Protein AF-A0A426SJK5-F1 (afdb_monomer)

Organism: NCBI:txid173362

Nearest PDB structures (foldseek):
  4dwl-assembly1_C  TM=6.583E-01  e=3.826E+00  Rauchvirus BPP1
  3bt5-assembly1_A  TM=3.189E-01  e=5.690E+00  Deinococcus radiodurans R1 = ATCC 13939 = DSM 20539
  4tx5-assembly1_A  TM=2.014E-01  e=7.663E+00  Homo sapiens

Mean predicted aligned error: 7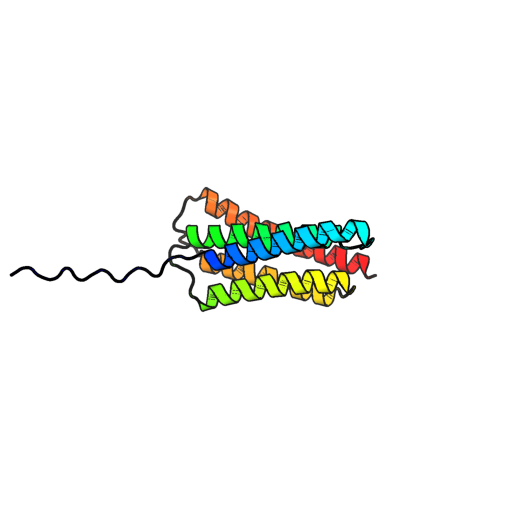.44 Å

Sequence (161 aa):
MTEPSAAAPASPARTDLPFRLLALVWVIAGGLTAAVTGPLGLEHGSWSAAFQVLVGGVLQGVLGIAQHGLAARAPGRGVLLAELLTWNLGGLAVIGGTVLGAPLLVDAGGALLVVTMMLMLRAVGRRAGGPTWLLWVFRAALVLTALSIPVGLVLAHLRAA

Solvent-accessible surface area (backbone atoms only — not comparable to full-atom values): 8451 Å² total; per-residue (Å²): 141,80,82,80,79,76,75,73,77,80,71,80,76,84,72,46,58,68,35,49,54,50,12,48,52,25,33,52,51,12,52,52,36,41,66,49,18,70,85,67,66,41,91,56,24,61,61,49,14,51,44,26,28,49,52,47,6,49,46,41,22,53,51,41,44,48,41,65,59,26,19,64,53,79,70,52,70,68,56,52,51,48,38,54,50,30,37,54,52,9,51,49,29,32,52,50,12,60,77,67,67,35,51,71,41,26,47,52,9,46,50,29,38,46,52,24,50,53,51,53,53,58,52,26,50,92,64,50,59,54,64,68,68,59,55,50,51,54,50,47,55,47,52,54,51,53,61,45,41,60,58,53,49,53,54,44,48,66,71,69,107

Foldseek 3Di:
DDDPDDPDPDQPPLDLPVLQVQLVVLLVVLVVLQVVCVVVVDPCSPVLSCLSNVQRHVLSSLLSVLLSQFAPDRFDPVLVVLLVCLSVCLSCQLSVCLSVLNLVSPVSSLVSLLVSLVSSDVRSNPRTPDDPVSVVVSVCSSVVSNVVSVVVSVVSVVVSD

Radius of gyration: 18.94 Å; Cα contacts (8 Å, |Δi|>4): 165; chains: 1; bounding box: 40×26×82 Å

Secondary structure (DSSP, 8-state):
-PPP------PPP---HHHHHHHHHHHHHHHHHHHHHHHHT-TTHHHHHHHIIIIIIIIHHHHHHHHHHH-SSPPPHHHHHHHHHHHHHHHHHHHHHHHTT-HHHHHHHHHHHHHHHHHHHHHH-SS-SS-HHHHHHHHHHHHHHHHHHHHHHHHHHHHH-

pLDDT: mean 85.33, std 11.74, range [46.34, 98.12]

Structure (mmCIF, N/CA/C/O backbone):
data_AF-A0A426SJK5-F1
#
_entry.id   AF-A0A426SJK5-F1
#
loop_
_atom_site.group_PDB
_atom_site.id
_atom_site.type_symbol
_atom_site.label_atom_id
_atom_site.label_alt_id
_atom_site.label_comp_id
_atom_site.label_asym_id
_atom_site.label_entity_id
_atom_site.label_seq_id
_atom_site.pdbx_PDB_ins_code
_atom_site.Cartn_x
_atom_site.Cartn_y
_atom_site.Cartn_z
_atom_site.occupancy
_atom_site.B_iso_or_equiv
_atom_site.auth_seq_id
_atom_site.auth_comp_id
_atom_site.auth_asym_id
_atom_site.auth_atom_id
_atom_site.pdbx_PDB_model_num
ATOM 1 N N . MET A 1 1 ? -1.313 2.739 58.041 1.00 46.81 1 MET A N 1
ATOM 2 C CA . MET A 1 1 ? -1.623 1.689 57.049 1.00 46.81 1 MET A CA 1
ATOM 3 C C . MET A 1 1 ? -1.978 2.387 55.747 1.00 46.81 1 MET A C 1
ATOM 5 O O . MET A 1 1 ? -3.080 2.892 55.619 1.00 46.81 1 MET A O 1
ATOM 9 N N . THR A 1 2 ? -1.007 2.537 54.850 1.00 59.44 2 THR A N 1
ATOM 10 C CA . THR A 1 2 ? -1.186 3.098 53.503 1.00 59.44 2 THR A CA 1
ATOM 11 C C . THR A 1 2 ? -1.232 1.926 52.531 1.00 59.44 2 THR A C 1
ATOM 13 O O . THR A 1 2 ? -0.255 1.181 52.454 1.00 59.44 2 THR A O 1
ATOM 16 N N . GLU A 1 3 ? -2.353 1.716 51.844 1.00 53.41 3 GLU A N 1
ATOM 17 C CA . GLU A 1 3 ? -2.433 0.676 50.815 1.00 53.41 3 GLU A CA 1
ATOM 18 C C . GLU A 1 3 ? -1.494 1.011 49.641 1.00 53.41 3 GLU A C 1
ATOM 20 O O . GLU A 1 3 ? -1.421 2.175 49.231 1.00 53.41 3 GLU A O 1
ATOM 25 N N . PRO A 1 4 ? -0.764 0.030 49.078 1.00 56.50 4 PRO A N 1
ATOM 26 C CA . PRO A 1 4 ? -0.008 0.232 47.853 1.00 56.50 4 PRO A CA 1
ATOM 27 C C . PRO A 1 4 ? -0.988 0.454 46.699 1.00 56.50 4 PRO A C 1
ATOM 29 O O . PRO A 1 4 ? -1.761 -0.436 46.353 1.00 56.50 4 PRO A O 1
ATOM 32 N N . SER A 1 5 ? -0.945 1.644 46.096 1.00 58.31 5 SER A N 1
ATOM 33 C CA . SER A 1 5 ? -1.628 1.942 44.837 1.00 58.31 5 SER A CA 1
ATOM 34 C C . SER A 1 5 ? -1.202 0.911 43.790 1.00 58.31 5 SER A C 1
ATOM 36 O O . SER A 1 5 ? -0.053 0.907 43.343 1.00 58.31 5 SER A O 1
ATOM 38 N N . ALA A 1 6 ? -2.106 -0.012 43.453 1.00 59.47 6 ALA A N 1
ATOM 39 C CA . ALA A 1 6 ? -1.895 -0.992 42.404 1.00 59.47 6 ALA A CA 1
ATOM 40 C C . ALA A 1 6 ? -1.641 -0.235 41.096 1.00 59.47 6 ALA A C 1
ATOM 42 O O . ALA A 1 6 ? -2.546 0.390 40.542 1.00 59.47 6 ALA A O 1
ATOM 43 N N . ALA A 1 7 ? -0.389 -0.253 40.634 1.00 54.22 7 ALA A N 1
ATOM 44 C CA . ALA A 1 7 ? 0.002 0.331 39.364 1.00 54.22 7 ALA A CA 1
ATOM 45 C C . ALA A 1 7 ? -0.915 -0.234 38.273 1.00 54.22 7 ALA A C 1
ATOM 47 O O . ALA A 1 7 ? -0.910 -1.438 38.007 1.00 54.22 7 ALA A O 1
ATOM 48 N N . ALA A 1 8 ? -1.739 0.633 37.679 1.00 55.66 8 ALA A N 1
ATOM 49 C CA . ALA A 1 8 ? -2.576 0.260 36.553 1.00 55.66 8 ALA A CA 1
ATOM 50 C C . ALA A 1 8 ? -1.678 -0.399 35.491 1.00 55.66 8 ALA A C 1
ATOM 52 O O . ALA A 1 8 ? -0.614 0.152 35.187 1.00 55.66 8 ALA A O 1
ATOM 53 N N . PRO A 1 9 ? -2.049 -1.573 34.944 1.00 46.34 9 PRO A N 1
ATOM 54 C CA . PRO A 1 9 ? -1.237 -2.230 33.932 1.00 46.34 9 PRO A CA 1
ATOM 55 C C . PRO A 1 9 ? -0.996 -1.240 32.794 1.00 46.34 9 PRO A C 1
ATOM 57 O O . PRO A 1 9 ? -1.946 -0.667 32.254 1.00 46.34 9 PRO A O 1
ATOM 60 N N . ALA A 1 10 ? 0.280 -1.005 32.472 1.00 48.78 10 ALA A N 1
ATOM 61 C CA . ALA A 1 10 ? 0.672 -0.140 31.371 1.00 48.78 10 ALA A CA 1
ATOM 62 C C . ALA A 1 10 ? -0.109 -0.582 30.130 1.00 48.78 10 ALA A C 1
ATOM 64 O O . ALA A 1 10 ? 0.021 -1.720 29.672 1.00 48.78 10 ALA A O 1
ATOM 65 N N . SER A 1 11 ? -0.985 0.294 29.634 1.00 52.88 11 SER A N 1
ATOM 66 C CA . SER A 1 11 ? -1.754 0.006 28.428 1.00 52.88 11 SER A CA 1
ATOM 67 C C . SER A 1 11 ? -0.758 -0.339 27.322 1.00 52.88 11 SER A C 1
ATOM 69 O O . SER A 1 11 ? 0.213 0.407 27.166 1.00 52.88 11 SER A O 1
ATOM 71 N N . PRO A 1 12 ? -0.940 -1.447 26.576 1.00 53.00 12 PRO A N 1
ATOM 72 C CA . PRO A 1 12 ? -0.046 -1.768 25.475 1.00 53.00 12 PRO A CA 1
ATOM 73 C C . PRO A 1 12 ? 0.028 -0.539 24.574 1.00 53.00 12 PRO A C 1
ATOM 75 O O . PRO A 1 12 ? -1.004 -0.046 24.109 1.00 53.00 12 PRO A O 1
ATOM 78 N N . ALA A 1 13 ? 1.236 0.007 24.425 1.00 57.75 13 ALA A N 1
ATOM 79 C CA . ALA A 1 13 ? 1.448 1.227 23.670 1.00 57.75 13 ALA A CA 1
ATOM 80 C C . ALA A 1 13 ? 0.829 1.045 22.278 1.00 57.75 13 ALA A C 1
ATOM 82 O O . ALA A 1 13 ? 1.100 0.063 21.582 1.00 57.75 13 ALA A O 1
ATOM 83 N N . ARG A 1 14 ? -0.065 1.962 21.893 1.00 64.50 14 ARG A N 1
ATOM 84 C CA . ARG A 1 14 ? -0.594 2.031 20.529 1.00 64.50 14 ARG A CA 1
ATOM 85 C C . ARG A 1 14 ? 0.557 2.478 19.636 1.00 64.50 14 ARG A C 1
ATOM 87 O O . ARG A 1 14 ? 0.803 3.672 19.513 1.00 64.50 14 ARG A O 1
ATOM 94 N N . THR A 1 15 ? 1.310 1.531 19.091 1.00 75.81 15 THR A N 1
ATOM 95 C CA . THR A 1 15 ? 2.539 1.843 18.360 1.00 75.81 15 THR A CA 1
ATOM 96 C C . THR A 1 15 ? 2.337 1.641 16.862 1.00 75.81 15 THR A C 1
ATOM 98 O O . THR A 1 15 ? 2.323 0.520 16.365 1.00 75.81 15 THR A O 1
ATOM 101 N N . ASP A 1 16 ? 2.236 2.754 16.143 1.00 85.06 16 ASP A N 1
ATOM 102 C CA . ASP A 1 16 ? 2.216 2.859 14.678 1.00 85.06 16 ASP A CA 1
ATOM 103 C C . ASP A 1 16 ? 3.630 2.832 14.055 1.00 85.06 16 ASP A C 1
ATOM 105 O O . ASP A 1 16 ? 3.790 2.933 12.838 1.00 85.06 16 ASP A O 1
ATOM 109 N N . LEU A 1 17 ? 4.669 2.670 14.883 1.00 89.62 17 LEU A N 1
ATOM 110 C CA . LEU A 1 17 ? 6.080 2.670 14.487 1.00 89.62 17 LEU A CA 1
ATOM 111 C C . LEU A 1 17 ? 6.403 1.727 13.312 1.00 89.62 17 LEU A C 1
ATOM 113 O O . LEU A 1 17 ? 7.116 2.176 12.415 1.00 89.62 17 LEU A O 1
ATOM 117 N N . PRO A 1 18 ? 5.891 0.478 13.238 1.00 90.81 18 PRO A N 1
ATOM 118 C CA . PRO A 1 18 ? 6.189 -0.402 12.106 1.00 90.81 18 PRO A CA 1
ATOM 119 C C . PRO A 1 18 ? 5.744 0.185 10.762 1.00 90.81 18 PRO A C 1
ATOM 121 O O . PRO A 1 18 ? 6.496 0.131 9.791 1.00 90.81 18 PRO A O 1
ATOM 124 N N . PHE A 1 19 ? 4.562 0.812 10.719 1.00 91.62 19 PHE A N 1
ATOM 125 C CA . PHE A 1 19 ? 4.057 1.476 9.517 1.00 91.62 19 PHE A CA 1
ATOM 126 C C . PHE A 1 19 ? 4.932 2.665 9.124 1.00 91.62 19 PHE A C 1
ATOM 128 O O . PHE A 1 19 ? 5.230 2.832 7.945 1.00 91.62 19 PHE A O 1
ATOM 135 N N . ARG A 1 20 ? 5.392 3.462 10.098 1.00 92.81 20 ARG A N 1
ATOM 136 C CA . ARG A 1 20 ? 6.282 4.607 9.844 1.00 92.81 20 ARG A CA 1
ATOM 137 C C . ARG A 1 20 ? 7.634 4.177 9.286 1.00 92.81 20 ARG A C 1
ATOM 139 O O . ARG A 1 20 ? 8.109 4.771 8.323 1.00 92.81 20 ARG A O 1
ATOM 146 N N . LEU A 1 21 ? 8.244 3.151 9.881 1.00 95.38 21 LEU A N 1
ATOM 147 C CA . LEU A 1 21 ? 9.550 2.651 9.455 1.00 95.38 21 LEU A CA 1
ATOM 148 C C . LEU A 1 21 ? 9.483 2.055 8.049 1.00 95.38 21 LEU A C 1
ATOM 150 O O . LEU A 1 21 ? 10.286 2.424 7.197 1.00 95.38 21 LEU A O 1
ATOM 154 N N . LEU A 1 22 ? 8.501 1.192 7.778 1.00 95.81 22 LEU A N 1
ATOM 155 C CA . LEU A 1 22 ? 8.337 0.618 6.442 1.00 95.81 22 LEU A CA 1
ATOM 156 C C . LEU A 1 22 ? 7.956 1.679 5.407 1.00 95.81 22 LEU A C 1
ATOM 158 O O . LEU A 1 22 ? 8.462 1.635 4.290 1.00 95.81 22 LEU A O 1
ATOM 162 N N . ALA A 1 23 ? 7.125 2.660 5.771 1.00 95.56 23 ALA A N 1
ATOM 163 C CA . ALA A 1 23 ? 6.822 3.781 4.888 1.00 95.56 23 ALA A CA 1
ATOM 164 C C . ALA A 1 23 ? 8.091 4.558 4.512 1.00 95.56 23 ALA A C 1
ATOM 166 O O . ALA A 1 23 ? 8.318 4.843 3.338 1.00 95.56 23 ALA A O 1
ATOM 167 N N . LEU A 1 24 ? 8.947 4.855 5.494 1.00 97.19 24 LEU A N 1
ATOM 168 C CA . LEU A 1 24 ? 10.219 5.530 5.258 1.00 97.19 24 LEU A CA 1
ATOM 169 C C . LEU A 1 24 ? 11.136 4.709 4.344 1.00 97.19 24 LEU A C 1
ATOM 171 O O . LEU A 1 24 ? 11.714 5.267 3.414 1.00 97.19 24 LEU A O 1
ATOM 175 N N . VAL A 1 25 ? 11.233 3.395 4.566 1.00 97.81 25 VAL A N 1
ATOM 176 C CA . VAL A 1 25 ? 12.016 2.490 3.708 1.00 97.81 25 VAL A CA 1
ATOM 177 C C . VAL A 1 25 ? 11.536 2.559 2.258 1.00 97.81 25 VAL A C 1
ATOM 179 O O . VAL A 1 25 ? 12.361 2.732 1.365 1.00 97.81 25 VAL A O 1
ATOM 182 N N . TRP A 1 26 ? 10.224 2.503 2.012 1.00 97.75 26 TRP A N 1
ATOM 183 C CA . TRP A 1 26 ? 9.670 2.639 0.662 1.00 97.75 26 TRP A CA 1
ATOM 184 C C . TRP A 1 26 ? 9.951 3.999 0.026 1.00 97.75 26 TRP A C 1
ATOM 186 O O . TRP A 1 26 ? 10.290 4.060 -1.155 1.00 97.75 26 TRP A O 1
ATOM 196 N N . VAL A 1 27 ? 9.841 5.092 0.788 1.00 97.94 27 VAL A N 1
ATOM 197 C CA . VAL A 1 27 ? 10.152 6.434 0.270 1.00 97.94 27 VAL A CA 1
ATOM 198 C C . VAL A 1 27 ? 11.628 6.536 -0.118 1.00 97.94 27 VAL A C 1
ATOM 200 O O . VAL A 1 27 ? 11.939 7.033 -1.200 1.00 97.94 27 VAL A O 1
ATOM 203 N N . ILE A 1 28 ? 12.533 6.029 0.724 1.00 98.12 28 ILE A N 1
ATOM 204 C CA . ILE A 1 28 ? 13.971 6.011 0.432 1.00 98.12 28 ILE A CA 1
ATOM 205 C C . ILE A 1 28 ? 14.252 5.143 -0.798 1.00 98.12 28 ILE A C 1
ATOM 207 O O . ILE A 1 28 ? 14.936 5.597 -1.713 1.00 98.12 28 ILE A O 1
ATOM 211 N N . ALA A 1 29 ? 13.696 3.931 -0.862 1.00 96.69 29 ALA A N 1
ATOM 212 C CA . ALA A 1 29 ? 13.868 3.025 -1.996 1.00 96.69 29 ALA A CA 1
ATOM 213 C C . ALA A 1 29 ? 13.363 3.644 -3.312 1.00 96.69 29 ALA A C 1
ATOM 215 O O . ALA A 1 29 ? 14.052 3.583 -4.333 1.00 96.69 29 ALA A O 1
ATOM 216 N N . GLY A 1 30 ? 12.216 4.326 -3.279 1.00 95.81 30 GLY A N 1
ATOM 217 C CA . GLY A 1 30 ? 11.687 5.040 -4.437 1.00 95.81 30 GLY A CA 1
ATOM 218 C C . GLY A 1 30 ? 12.576 6.213 -4.858 1.00 95.81 30 GLY A C 1
ATOM 219 O O . GLY A 1 30 ? 12.846 6.373 -6.046 1.00 95.81 30 GLY A O 1
ATOM 220 N N . GLY A 1 31 ? 13.109 6.981 -3.903 1.00 95.50 31 GLY A N 1
ATOM 221 C CA . GLY A 1 31 ? 14.080 8.047 -4.176 1.00 95.50 31 GLY A CA 1
ATOM 222 C C . GLY A 1 31 ? 15.377 7.529 -4.806 1.00 95.50 31 GLY A C 1
ATOM 223 O O . GLY A 1 31 ? 15.861 8.100 -5.784 1.00 95.50 31 GLY A O 1
ATOM 224 N N . LEU A 1 32 ? 15.901 6.406 -4.308 1.00 95.62 32 LEU A N 1
ATOM 225 C CA . LEU A 1 32 ? 17.056 5.726 -4.902 1.00 95.62 32 LEU A CA 1
ATOM 226 C C . LEU A 1 32 ? 16.744 5.228 -6.318 1.00 95.62 32 LEU A C 1
ATOM 228 O O . LEU A 1 32 ? 17.535 5.453 -7.230 1.00 95.62 32 LEU A O 1
ATOM 232 N N . THR A 1 33 ? 15.569 4.625 -6.520 1.00 94.75 33 THR A N 1
ATOM 233 C CA . THR A 1 33 ? 15.099 4.180 -7.842 1.00 94.75 33 THR A CA 1
ATOM 234 C C . THR A 1 33 ? 15.045 5.357 -8.819 1.00 94.75 33 THR A C 1
ATOM 236 O O . THR A 1 33 ? 15.553 5.255 -9.935 1.00 94.75 33 THR A O 1
ATOM 239 N N . ALA A 1 34 ? 14.507 6.507 -8.401 1.00 93.12 34 ALA A N 1
ATOM 240 C CA . ALA A 1 34 ? 14.469 7.716 -9.221 1.00 93.12 34 ALA A CA 1
ATOM 241 C C . ALA A 1 34 ? 15.878 8.216 -9.584 1.00 93.12 34 ALA A C 1
ATOM 243 O O . ALA A 1 34 ? 16.128 8.539 -10.745 1.00 93.12 34 ALA A O 1
ATOM 244 N N . ALA A 1 35 ? 16.807 8.224 -8.622 1.00 93.25 35 ALA A N 1
ATOM 245 C CA . ALA A 1 35 ? 18.183 8.669 -8.837 1.00 93.25 35 ALA A CA 1
ATOM 246 C C . ALA A 1 35 ? 18.931 7.809 -9.868 1.00 93.25 35 ALA A C 1
ATOM 248 O O . ALA A 1 35 ? 19.679 8.347 -10.682 1.00 93.25 35 ALA A O 1
ATOM 249 N N . VAL A 1 36 ? 18.705 6.490 -9.872 1.00 94.44 36 VAL A N 1
ATOM 250 C CA . VAL A 1 36 ? 19.345 5.578 -10.839 1.00 94.44 36 VAL A CA 1
ATOM 251 C C . VAL A 1 36 ? 18.600 5.484 -12.174 1.00 94.44 36 VAL A C 1
ATOM 253 O O . VAL A 1 36 ? 19.200 5.093 -13.171 1.00 94.44 36 VAL A O 1
ATOM 256 N N . THR A 1 37 ? 17.321 5.877 -12.229 1.00 91.00 37 THR A N 1
ATOM 257 C CA . THR A 1 37 ? 16.498 5.804 -13.453 1.00 91.00 37 THR A CA 1
ATOM 258 C C . THR A 1 37 ? 17.089 6.626 -14.594 1.00 91.00 37 THR A C 1
ATOM 260 O O . THR A 1 37 ? 17.155 6.136 -15.718 1.00 91.00 37 THR A O 1
ATOM 263 N N . GLY A 1 38 ? 17.525 7.858 -14.311 1.00 85.69 38 GLY A N 1
ATOM 264 C CA . GLY A 1 38 ? 18.108 8.749 -15.317 1.00 85.69 38 GLY A CA 1
ATOM 265 C C . GLY A 1 38 ? 19.397 8.186 -15.930 1.00 85.69 38 GLY A C 1
ATOM 266 O O . GLY A 1 38 ? 19.439 7.993 -17.142 1.00 85.69 38 GLY A O 1
ATOM 267 N N . PRO A 1 39 ? 20.425 7.869 -15.119 1.00 87.81 39 PRO A N 1
ATOM 268 C CA . PRO A 1 39 ? 21.692 7.327 -15.614 1.00 87.81 39 PRO A CA 1
ATOM 269 C C . PRO A 1 39 ? 21.579 5.976 -16.331 1.00 87.81 39 PRO A C 1
ATOM 271 O O . PRO A 1 39 ? 22.357 5.712 -17.242 1.00 87.81 39 PRO A O 1
ATOM 274 N N . LEU A 1 40 ?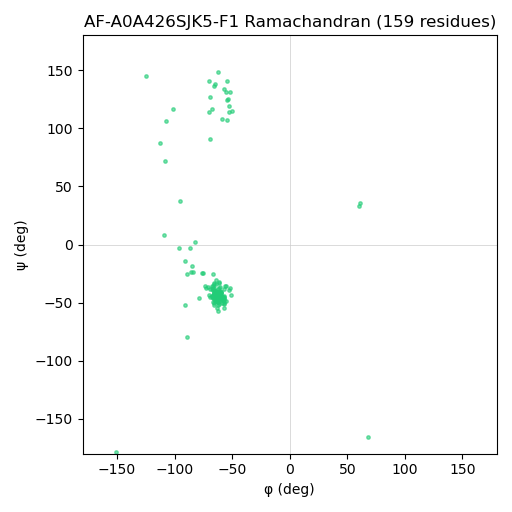 20.642 5.115 -15.918 1.00 87.62 40 LEU A N 1
ATOM 275 C CA . LEU A 1 40 ? 20.502 3.755 -16.452 1.00 87.62 40 LEU A CA 1
ATOM 276 C C . LEU A 1 40 ? 19.457 3.632 -17.573 1.00 87.62 40 LEU A C 1
ATOM 278 O O . LEU A 1 40 ? 19.288 2.541 -18.110 1.00 87.62 40 LEU A O 1
ATOM 282 N N . GLY A 1 41 ? 18.739 4.709 -17.914 1.00 83.50 41 GLY A N 1
ATOM 283 C CA . GLY A 1 41 ? 17.715 4.686 -18.964 1.00 83.50 41 GLY A CA 1
ATOM 284 C C . GLY A 1 41 ? 16.573 3.698 -18.692 1.00 83.50 41 GLY A C 1
ATOM 285 O O . GLY A 1 41 ? 16.049 3.096 -19.625 1.00 83.50 41 GLY A O 1
ATOM 286 N N . LEU A 1 42 ? 16.204 3.487 -17.422 1.00 84.62 42 LEU A N 1
ATOM 287 C CA . LEU A 1 42 ? 15.215 2.470 -17.046 1.00 84.62 42 LEU A CA 1
ATOM 288 C C . LEU A 1 42 ? 13.809 2.864 -17.512 1.00 84.62 42 LEU A C 1
ATOM 290 O O . LEU A 1 42 ? 13.204 3.783 -16.956 1.00 84.62 42 LEU A O 1
ATOM 294 N N . GLU A 1 43 ? 13.245 2.100 -18.448 1.00 81.50 43 GLU A N 1
ATOM 295 C CA . GLU A 1 43 ? 11.919 2.361 -19.031 1.00 81.50 43 GLU A CA 1
ATOM 296 C C . GLU A 1 43 ? 10.799 2.465 -17.983 1.00 81.50 43 GLU A C 1
ATOM 298 O O . GLU A 1 43 ? 9.860 3.246 -18.135 1.00 81.50 43 GLU A O 1
ATOM 303 N N . HIS A 1 44 ? 10.871 1.678 -16.905 1.00 83.75 44 HIS A N 1
ATOM 304 C CA . HIS A 1 44 ? 9.864 1.647 -15.832 1.00 83.75 44 HIS A CA 1
ATOM 305 C C . HIS A 1 44 ? 10.375 2.257 -14.519 1.00 83.75 44 HIS A C 1
ATOM 307 O O . HIS A 1 44 ? 9.702 2.185 -13.485 1.00 83.75 44 HIS A O 1
ATOM 313 N N . GLY A 1 45 ? 11.557 2.877 -14.534 1.00 86.06 45 GLY A N 1
ATOM 314 C CA . GLY A 1 45 ? 12.201 3.397 -13.329 1.00 86.06 45 GLY A CA 1
ATOM 315 C C . GLY A 1 45 ? 11.424 4.551 -12.689 1.00 86.06 45 GLY A C 1
ATOM 316 O O . GLY A 1 45 ? 11.152 4.529 -11.492 1.00 86.06 45 GLY A O 1
ATOM 317 N N . SER A 1 46 ? 10.951 5.510 -13.492 1.00 90.62 46 SER A N 1
ATOM 318 C CA . SER A 1 46 ? 10.190 6.664 -12.983 1.00 90.62 46 SER A CA 1
ATOM 319 C C . SER A 1 46 ? 8.829 6.248 -12.414 1.00 90.62 46 SER A C 1
ATOM 321 O O . SER A 1 46 ? 8.453 6.667 -11.319 1.00 90.62 46 SER A O 1
ATOM 323 N N . TRP A 1 47 ? 8.120 5.358 -13.118 1.00 92.56 47 TRP A N 1
ATOM 324 C CA . TRP A 1 47 ? 6.850 4.802 -12.650 1.00 92.56 47 TRP A CA 1
ATOM 325 C C . TRP A 1 47 ? 7.023 4.001 -11.356 1.00 92.56 47 TRP A C 1
ATOM 327 O O . TRP A 1 47 ? 6.287 4.217 -10.392 1.00 92.56 47 TRP A O 1
ATOM 337 N N . SER A 1 48 ? 8.016 3.109 -11.307 1.00 93.00 48 SER A N 1
ATOM 338 C CA . SER A 1 48 ? 8.247 2.273 -10.128 1.00 93.00 48 SER A CA 1
ATOM 339 C C . SER A 1 48 ? 8.689 3.113 -8.930 1.00 93.00 48 SER A C 1
ATOM 341 O O . SER A 1 48 ? 8.192 2.886 -7.831 1.00 93.00 48 SER A O 1
ATOM 343 N N . ALA A 1 49 ? 9.525 4.138 -9.123 1.00 94.69 49 ALA A N 1
ATOM 344 C CA . ALA A 1 49 ? 9.869 5.101 -8.080 1.00 94.69 49 ALA A CA 1
ATOM 345 C C . ALA A 1 49 ? 8.627 5.813 -7.516 1.00 94.69 49 ALA A C 1
ATOM 347 O O . ALA A 1 49 ? 8.446 5.872 -6.298 1.00 94.69 49 ALA A O 1
ATOM 348 N N . ALA A 1 50 ? 7.739 6.307 -8.385 1.00 94.38 50 ALA A N 1
ATOM 349 C CA . ALA A 1 50 ? 6.505 6.964 -7.959 1.00 94.38 50 ALA A CA 1
ATOM 350 C C . ALA A 1 50 ? 5.584 6.008 -7.183 1.00 94.38 50 ALA A C 1
ATOM 352 O O . ALA A 1 50 ? 5.053 6.382 -6.136 1.00 94.38 50 ALA A O 1
ATOM 353 N N . PHE A 1 51 ? 5.432 4.764 -7.650 1.00 93.25 51 PHE A N 1
ATOM 354 C CA . PHE A 1 51 ? 4.644 3.742 -6.960 1.00 93.25 51 PHE A CA 1
ATOM 355 C C . PHE A 1 51 ? 5.207 3.437 -5.564 1.00 93.25 51 PHE A C 1
ATOM 357 O O . PHE A 1 51 ? 4.459 3.414 -4.585 1.00 93.25 51 PHE A O 1
ATOM 364 N N . GLN A 1 52 ? 6.526 3.264 -5.453 1.00 95.88 52 GLN A N 1
ATOM 365 C CA . GLN A 1 52 ? 7.210 3.036 -4.177 1.00 95.88 52 GLN A CA 1
ATOM 366 C C . GLN A 1 52 ? 6.945 4.174 -3.189 1.00 95.88 52 GLN A C 1
ATOM 368 O O . GLN A 1 52 ? 6.490 3.924 -2.074 1.00 95.88 52 GLN A O 1
ATOM 373 N N . VAL A 1 53 ? 7.155 5.427 -3.604 1.00 97.38 53 VAL A N 1
ATOM 374 C CA . VAL A 1 53 ? 6.964 6.591 -2.726 1.00 97.38 53 VAL A CA 1
ATOM 375 C C . VAL A 1 53 ? 5.498 6.752 -2.332 1.00 97.38 53 VAL A C 1
ATOM 377 O O . VAL A 1 53 ? 5.196 6.872 -1.146 1.00 97.38 53 VAL A O 1
ATOM 380 N N . LEU A 1 54 ? 4.581 6.763 -3.300 1.00 94.38 54 LEU A N 1
ATOM 381 C CA . LEU A 1 54 ? 3.184 7.120 -3.053 1.00 94.38 54 LEU A CA 1
ATOM 382 C C . LEU A 1 54 ? 2.384 5.972 -2.433 1.00 94.38 54 LEU A C 1
ATOM 384 O O . LEU A 1 54 ? 1.656 6.193 -1.468 1.00 94.38 54 LEU A O 1
ATOM 388 N N . VAL A 1 55 ? 2.515 4.755 -2.959 1.00 94.31 55 VAL A N 1
ATOM 389 C CA . VAL A 1 55 ? 1.714 3.598 -2.528 1.00 94.31 55 VAL A CA 1
ATOM 390 C C . VAL A 1 55 ? 2.424 2.838 -1.410 1.00 94.31 55 VAL A C 1
ATOM 392 O O . VAL A 1 55 ? 1.845 2.619 -0.345 1.00 94.31 55 VAL A O 1
ATOM 395 N N . GLY A 1 56 ? 3.690 2.473 -1.618 1.00 93.81 56 GLY A N 1
ATOM 396 C CA . GLY A 1 56 ? 4.489 1.772 -0.607 1.00 93.81 56 GLY A CA 1
ATOM 397 C C . GLY A 1 56 ? 4.769 2.636 0.626 1.00 93.81 56 GLY A C 1
ATOM 398 O O . GLY A 1 56 ? 4.666 2.170 1.758 1.00 93.81 56 GLY A O 1
ATOM 399 N N . GLY A 1 57 ? 5.084 3.912 0.407 1.00 96.00 57 GLY A N 1
ATOM 400 C CA . GLY A 1 57 ? 5.457 4.864 1.446 1.00 96.00 57 GLY A CA 1
ATOM 401 C C . GLY A 1 57 ? 4.273 5.614 2.043 1.00 96.00 57 GLY A C 1
ATOM 402 O O . GLY A 1 57 ? 3.804 5.309 3.141 1.00 96.00 57 GLY A O 1
ATOM 403 N N . VAL A 1 58 ? 3.812 6.636 1.323 1.00 95.38 58 VAL A N 1
ATOM 404 C CA . VAL A 1 58 ? 2.850 7.631 1.816 1.00 95.38 58 VAL A CA 1
ATOM 405 C C . VAL A 1 58 ? 1.525 6.983 2.198 1.00 95.38 58 VAL A C 1
ATOM 407 O O . VAL A 1 58 ? 1.053 7.190 3.315 1.00 95.38 58 VAL A O 1
ATOM 410 N N . LEU A 1 59 ? 0.934 6.183 1.311 1.00 93.75 59 LEU A N 1
ATOM 411 C CA . LEU A 1 59 ? -0.374 5.585 1.551 1.00 93.75 59 LEU A CA 1
ATOM 412 C C . LEU A 1 59 ? -0.327 4.576 2.705 1.00 93.75 59 LEU A C 1
ATOM 414 O O . LEU A 1 59 ? -1.144 4.671 3.620 1.00 93.75 59 LEU A O 1
ATOM 418 N N . GLN A 1 60 ? 0.671 3.686 2.725 1.00 94.56 60 GLN A N 1
ATOM 419 C CA . GLN A 1 60 ? 0.898 2.764 3.844 1.00 94.56 60 GLN A CA 1
ATOM 420 C C . GLN A 1 60 ? 1.046 3.508 5.177 1.00 94.56 60 GLN A C 1
ATOM 422 O O . GLN A 1 60 ? 0.415 3.146 6.172 1.00 94.56 60 GLN A O 1
ATOM 427 N N . GLY A 1 61 ? 1.884 4.549 5.197 1.00 92.88 61 GLY A N 1
ATOM 428 C CA . GLY A 1 61 ? 2.161 5.337 6.390 1.00 92.88 61 GLY A CA 1
ATOM 429 C C . GLY A 1 61 ? 0.912 6.052 6.891 1.00 92.88 61 GLY A C 1
ATOM 430 O O . GLY A 1 61 ? 0.509 5.856 8.035 1.00 92.88 61 GLY A O 1
ATOM 431 N N . VAL A 1 62 ? 0.256 6.836 6.033 1.00 92.12 62 VAL A N 1
ATOM 432 C CA . VAL A 1 62 ? -0.937 7.612 6.400 1.00 92.12 62 VAL A CA 1
ATOM 433 C C . VAL A 1 62 ? -2.072 6.701 6.861 1.00 92.12 62 VAL A C 1
ATOM 435 O O . VAL A 1 62 ? -2.666 6.972 7.904 1.00 92.12 62 VAL A O 1
ATOM 438 N N . LEU A 1 63 ? -2.357 5.610 6.143 1.00 91.00 63 LEU A N 1
ATOM 439 C CA . LEU A 1 63 ? -3.422 4.679 6.524 1.00 91.00 63 LEU A CA 1
ATOM 440 C C . LEU A 1 63 ? -3.101 3.952 7.831 1.00 91.00 63 LEU A C 1
ATOM 442 O O . LEU A 1 63 ? -3.964 3.873 8.705 1.00 91.00 63 LEU A O 1
ATOM 446 N N . GLY A 1 64 ? -1.866 3.476 8.002 1.00 89.88 64 GLY A N 1
ATOM 447 C CA . GLY A 1 64 ? -1.438 2.790 9.220 1.00 89.88 64 GLY A CA 1
ATOM 448 C C . GLY A 1 64 ? -1.479 3.689 10.460 1.00 89.88 64 GLY A C 1
ATOM 449 O O . GLY A 1 64 ? -1.954 3.266 11.519 1.00 89.88 64 GLY A O 1
ATOM 450 N N . ILE A 1 65 ? -1.044 4.947 10.326 1.00 89.50 65 ILE A N 1
ATOM 451 C CA . ILE A 1 65 ? -1.115 5.962 11.390 1.00 89.50 65 ILE A CA 1
ATOM 452 C C . ILE A 1 65 ? -2.581 6.303 11.694 1.00 89.50 65 ILE A C 1
ATOM 454 O O . ILE A 1 65 ? -3.003 6.269 12.853 1.00 89.50 65 ILE A O 1
ATOM 458 N N . ALA A 1 66 ? -3.381 6.588 10.660 1.00 88.69 66 ALA A N 1
ATOM 459 C CA . ALA A 1 66 ? -4.791 6.942 10.811 1.00 88.69 66 ALA A CA 1
ATOM 460 C C . ALA A 1 66 ? -5.595 5.811 11.462 1.00 88.69 66 ALA A C 1
ATOM 462 O O . ALA A 1 66 ? -6.395 6.074 12.357 1.00 88.69 66 ALA A O 1
ATOM 463 N N . GLN A 1 67 ? -5.348 4.554 11.088 1.00 88.75 67 GLN A N 1
ATOM 464 C CA . GLN A 1 67 ? -5.968 3.391 11.717 1.00 88.75 67 GLN A CA 1
ATOM 465 C C . GLN A 1 67 ? -5.688 3.340 13.220 1.00 88.75 67 GLN A C 1
ATOM 467 O O . GLN A 1 67 ? -6.617 3.161 14.005 1.00 88.75 67 GLN A O 1
ATOM 472 N N . HIS A 1 68 ? -4.434 3.517 13.640 1.00 85.25 68 HIS A N 1
ATOM 473 C CA . HIS A 1 68 ? -4.076 3.483 15.062 1.00 85.25 68 HIS A CA 1
ATOM 474 C C . HIS A 1 68 ? -4.700 4.636 15.860 1.00 85.25 68 HIS A C 1
ATOM 476 O O . HIS A 1 68 ? -5.058 4.450 17.029 1.00 85.25 68 HIS A O 1
ATOM 482 N N . GLY A 1 69 ? -4.865 5.801 15.227 1.00 83.94 69 GLY A N 1
ATOM 483 C CA . GLY A 1 69 ? -5.573 6.942 15.807 1.00 83.94 69 GLY A CA 1
ATOM 484 C C . GLY A 1 69 ? -7.093 6.753 15.872 1.00 83.94 69 GLY A C 1
ATOM 485 O O . GLY A 1 69 ? -7.719 7.160 16.846 1.00 83.94 69 GLY A O 1
ATOM 486 N N . LEU A 1 70 ? -7.695 6.115 14.864 1.00 84.56 70 LEU A N 1
ATOM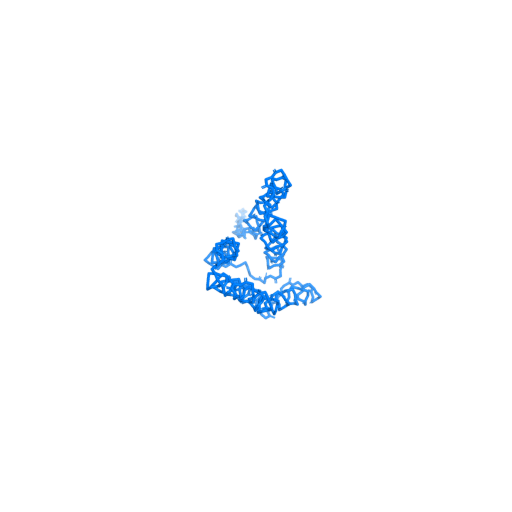 487 C CA . LEU A 1 70 ? -9.149 5.959 14.737 1.00 84.56 70 LEU A CA 1
ATOM 488 C C . LEU A 1 70 ? -9.702 4.699 15.413 1.00 84.56 70 LEU A C 1
ATOM 490 O O . LEU A 1 70 ? -10.883 4.670 15.766 1.00 84.56 70 LEU A O 1
ATOM 494 N N . ALA A 1 71 ? -8.905 3.646 15.587 1.00 82.38 71 ALA A N 1
ATOM 495 C CA . ALA A 1 71 ? -9.381 2.394 16.160 1.00 82.38 71 ALA A CA 1
ATOM 496 C C . ALA A 1 71 ? -9.716 2.564 17.654 1.00 82.38 71 ALA A C 1
ATOM 498 O O . ALA A 1 71 ? -8.897 3.014 18.462 1.00 82.38 71 ALA A O 1
ATOM 499 N N . ALA A 1 72 ? -10.933 2.176 18.054 1.00 78.62 72 ALA A N 1
ATOM 500 C CA . ALA A 1 72 ? -11.348 2.245 19.460 1.00 78.62 72 ALA A CA 1
ATOM 501 C C . ALA A 1 72 ? -10.521 1.316 20.363 1.00 78.62 72 ALA A C 1
ATOM 503 O O . ALA A 1 72 ? -10.277 1.635 21.527 1.00 78.62 72 ALA A O 1
ATOM 504 N N . ARG A 1 73 ? -10.049 0.191 19.817 1.00 77.50 73 ARG A N 1
ATOM 505 C CA . ARG A 1 73 ? -9.108 -0.735 20.455 1.00 77.50 73 ARG A CA 1
ATOM 506 C C . ARG A 1 73 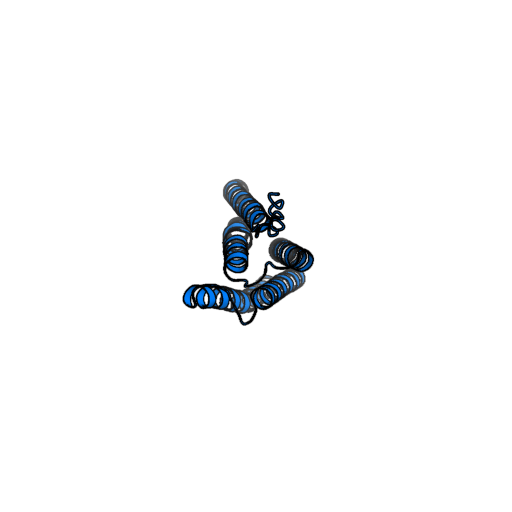? -7.910 -0.921 19.536 1.00 77.50 73 ARG A C 1
ATOM 508 O O . ARG A 1 73 ? -8.080 -0.927 18.322 1.00 77.50 73 ARG A O 1
ATOM 515 N N . ALA A 1 74 ? -6.720 -1.078 20.113 1.00 75.06 74 ALA A N 1
ATOM 516 C CA . ALA A 1 74 ? -5.525 -1.366 19.330 1.00 75.06 74 ALA A CA 1
ATOM 517 C C . ALA A 1 74 ? -5.737 -2.652 18.501 1.00 75.06 74 ALA A C 1
ATOM 519 O O . ALA A 1 74 ? -6.227 -3.640 19.064 1.00 75.06 74 ALA A O 1
ATOM 520 N N . PRO A 1 75 ? -5.391 -2.659 17.200 1.00 80.00 75 PRO A N 1
ATOM 521 C CA . PRO A 1 75 ? -5.417 -3.874 16.398 1.00 80.00 75 PRO A CA 1
ATOM 522 C C . PRO A 1 75 ? -4.571 -4.970 17.057 1.00 80.00 75 PRO A C 1
ATOM 524 O O . PRO A 1 75 ? -3.501 -4.705 17.607 1.00 80.00 75 PRO A O 1
ATOM 527 N N . GLY A 1 76 ? -5.045 -6.216 17.015 1.00 83.56 76 GLY A N 1
ATOM 528 C CA . GLY A 1 76 ? -4.259 -7.345 17.510 1.00 83.56 76 GLY A CA 1
ATOM 529 C C . GLY A 1 76 ? -2.970 -7.513 16.698 1.00 83.56 76 GLY A C 1
ATOM 530 O O . GLY A 1 76 ? -2.959 -7.261 15.495 1.00 83.56 76 GLY A O 1
ATOM 531 N N . ARG A 1 77 ? -1.892 -8.001 17.330 1.00 85.81 77 ARG A N 1
ATOM 532 C CA . ARG A 1 77 ? -0.586 -8.214 16.669 1.00 85.81 77 ARG A CA 1
ATOM 533 C C . ARG A 1 77 ? -0.679 -9.031 15.374 1.00 85.81 77 ARG A C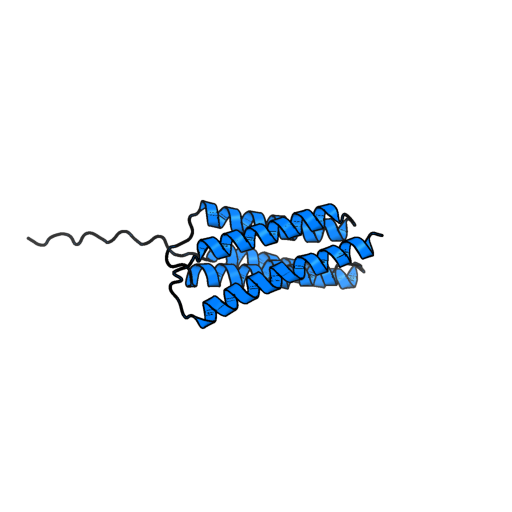 1
ATOM 535 O O . ARG A 1 77 ? 0.023 -8.723 14.422 1.00 85.81 77 ARG A O 1
ATOM 542 N N . GLY A 1 78 ? -1.553 -10.040 15.329 1.00 87.94 78 GLY A N 1
ATOM 543 C CA . GLY A 1 78 ? -1.768 -10.850 14.125 1.00 87.94 78 GLY A CA 1
ATOM 544 C C . GLY A 1 78 ? -2.400 -10.068 12.969 1.00 87.94 78 GLY A C 1
ATOM 545 O O . GLY A 1 78 ? -2.000 -10.257 11.828 1.00 87.94 78 GLY A O 1
ATOM 546 N N . VAL A 1 79 ? -3.332 -9.152 13.260 1.00 89.62 79 VAL A N 1
ATOM 547 C CA . VAL A 1 79 ? -3.950 -8.279 12.245 1.00 89.62 79 VAL A CA 1
ATOM 548 C C . VAL A 1 79 ? -2.925 -7.282 11.722 1.00 89.62 79 VAL A C 1
ATOM 550 O O . VAL A 1 79 ? -2.777 -7.153 10.515 1.00 89.62 79 VAL A O 1
ATOM 553 N N . LEU A 1 80 ? -2.160 -6.659 12.623 1.00 90.38 80 LEU A N 1
ATOM 554 C CA . LEU A 1 80 ? -1.074 -5.752 12.254 1.00 90.38 80 LEU A CA 1
ATOM 555 C C . LEU A 1 80 ? -0.050 -6.440 11.341 1.00 90.38 80 LEU A C 1
ATOM 557 O O . LEU A 1 80 ? 0.329 -5.898 10.308 1.00 90.38 80 LEU A O 1
ATOM 561 N N . LEU A 1 81 ? 0.397 -7.643 11.713 1.00 92.94 81 LEU A N 1
ATOM 562 C CA . LEU A 1 81 ? 1.357 -8.396 10.912 1.00 92.94 81 LEU A CA 1
ATOM 563 C C . LEU A 1 81 ? 0.766 -8.785 9.554 1.00 92.94 81 LEU A C 1
ATOM 565 O O . LEU A 1 81 ? 1.455 -8.659 8.547 1.00 92.94 81 LEU A O 1
ATOM 569 N N . ALA A 1 82 ? -0.497 -9.219 9.520 1.00 93.38 82 ALA A N 1
ATOM 570 C CA . ALA A 1 82 ? -1.186 -9.524 8.274 1.00 93.38 82 ALA A CA 1
ATOM 571 C C . ALA A 1 82 ? -1.233 -8.295 7.362 1.00 93.38 82 ALA A C 1
ATOM 573 O O . ALA A 1 82 ? -0.791 -8.402 6.228 1.00 93.38 82 ALA A O 1
ATOM 574 N N . GLU A 1 83 ? -1.660 -7.133 7.867 1.00 94.06 83 GLU A N 1
ATOM 575 C CA . GLU A 1 83 ? -1.720 -5.881 7.101 1.00 94.06 83 GLU A CA 1
ATOM 576 C C . GLU A 1 83 ? -0.360 -5.485 6.522 1.00 94.06 83 GLU A C 1
ATOM 578 O O . GLU A 1 83 ? -0.261 -5.146 5.344 1.00 94.06 83 GLU A O 1
ATOM 583 N N . LEU A 1 84 ? 0.699 -5.556 7.333 1.00 94.44 84 LEU A N 1
ATOM 584 C CA . LEU A 1 84 ? 2.052 -5.248 6.879 1.00 94.44 84 LEU A CA 1
ATOM 585 C C . LEU A 1 84 ? 2.511 -6.232 5.803 1.00 94.44 84 LEU A C 1
ATOM 587 O O . LEU A 1 84 ? 2.988 -5.809 4.752 1.00 94.44 84 LEU A O 1
ATOM 591 N N . LEU A 1 85 ? 2.353 -7.536 6.029 1.00 96.31 85 LEU A N 1
ATOM 592 C CA . LEU A 1 85 ? 2.784 -8.544 5.064 1.00 96.31 85 LEU A CA 1
ATOM 593 C C . LEU A 1 85 ? 2.005 -8.430 3.756 1.00 96.31 85 LEU A C 1
ATOM 595 O O . LEU A 1 85 ? 2.618 -8.378 2.694 1.00 96.31 85 LEU A O 1
ATOM 599 N N . THR A 1 86 ? 0.676 -8.342 3.810 1.00 95.88 86 THR A N 1
ATOM 600 C CA . THR A 1 86 ? -0.148 -8.286 2.600 1.00 95.88 86 THR A CA 1
ATOM 601 C C . THR A 1 86 ? 0.076 -6.995 1.818 1.00 95.88 86 THR A C 1
ATOM 603 O O . THR A 1 86 ? 0.132 -7.055 0.591 1.00 95.88 86 THR A O 1
ATOM 606 N N . TRP A 1 87 ? 0.301 -5.853 2.483 1.00 96.69 87 TRP A N 1
ATOM 607 C CA . TRP A 1 87 ? 0.624 -4.602 1.788 1.00 96.69 87 TRP A CA 1
ATOM 608 C C . TRP A 1 87 ? 1.970 -4.673 1.073 1.00 96.69 87 TRP A C 1
ATOM 610 O O . TRP A 1 87 ? 2.071 -4.359 -0.111 1.00 96.69 87 TRP A O 1
ATOM 620 N N . ASN A 1 88 ? 3.012 -5.098 1.792 1.00 97.31 88 ASN A N 1
ATOM 621 C CA . ASN A 1 88 ? 4.377 -5.092 1.274 1.00 97.31 88 ASN A CA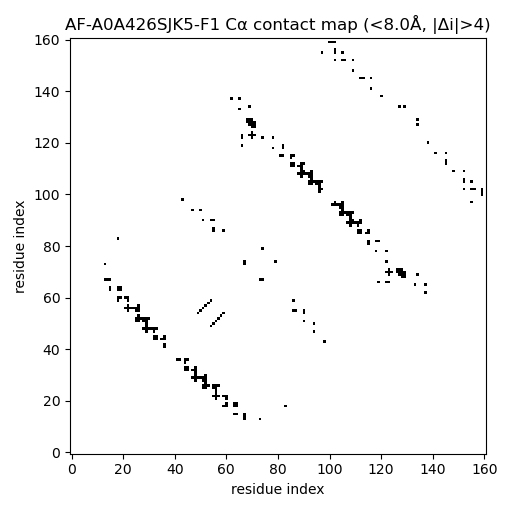 1
ATOM 622 C C . ASN A 1 88 ? 4.561 -6.155 0.187 1.00 97.31 88 ASN A C 1
ATOM 624 O O . ASN A 1 88 ? 5.120 -5.854 -0.865 1.00 97.31 88 ASN A O 1
ATOM 628 N N . LEU A 1 89 ? 4.033 -7.365 0.393 1.00 97.06 89 LEU A N 1
ATOM 629 C CA . LEU A 1 89 ? 4.036 -8.408 -0.634 1.00 97.06 89 LEU A CA 1
ATOM 630 C C . LEU A 1 89 ? 3.188 -8.003 -1.843 1.00 97.06 89 LEU A C 1
ATOM 632 O O . LEU A 1 89 ? 3.617 -8.220 -2.972 1.00 97.06 89 LEU A O 1
ATOM 636 N N . GLY A 1 90 ? 2.032 -7.367 -1.626 1.00 95.62 90 GLY A N 1
ATOM 637 C CA . GLY A 1 90 ? 1.195 -6.840 -2.704 1.00 95.62 90 GLY A CA 1
ATOM 638 C C . GLY A 1 90 ? 1.922 -5.789 -3.544 1.00 95.62 90 GLY A C 1
ATOM 639 O O . GLY A 1 90 ? 1.968 -5.900 -4.767 1.00 95.62 90 GLY A O 1
ATOM 640 N N . GLY A 1 91 ? 2.564 -4.813 -2.896 1.00 95.50 91 GLY A N 1
ATOM 641 C CA . GLY A 1 91 ? 3.358 -3.786 -3.572 1.00 95.50 91 GLY A CA 1
ATOM 642 C C . GLY A 1 91 ? 4.548 -4.357 -4.349 1.00 95.50 91 GLY A C 1
ATOM 643 O O . GLY A 1 91 ? 4.765 -3.979 -5.499 1.00 95.50 91 GLY A O 1
ATOM 644 N N . LEU A 1 92 ? 5.282 -5.309 -3.762 1.00 95.94 92 LEU A N 1
ATOM 645 C CA . LEU A 1 92 ? 6.385 -5.998 -4.441 1.00 95.94 92 LEU A CA 1
ATOM 646 C C . LEU A 1 92 ? 5.904 -6.824 -5.638 1.00 95.94 92 LEU A C 1
ATOM 648 O O . LEU A 1 92 ? 6.551 -6.795 -6.681 1.00 95.94 92 LEU A O 1
ATOM 652 N N . ALA A 1 93 ? 4.771 -7.519 -5.519 1.00 94.31 93 ALA A N 1
ATOM 653 C CA . ALA A 1 93 ? 4.180 -8.273 -6.621 1.00 94.31 93 ALA A CA 1
ATOM 654 C C . ALA A 1 93 ? 3.723 -7.355 -7.766 1.00 94.31 93 ALA A C 1
ATOM 656 O O . ALA A 1 93 ? 3.979 -7.670 -8.923 1.00 94.31 93 ALA A O 1
ATOM 657 N N . VAL A 1 94 ? 3.134 -6.188 -7.469 1.00 93.31 94 VAL A N 1
ATOM 658 C CA . VAL A 1 94 ? 2.780 -5.191 -8.498 1.00 93.31 94 VAL A CA 1
ATOM 659 C C . VAL A 1 94 ? 4.024 -4.670 -9.218 1.00 93.31 94 VAL A C 1
ATOM 661 O O . VAL A 1 94 ? 4.062 -4.671 -10.445 1.00 93.31 94 VAL A O 1
ATOM 664 N N . ILE A 1 95 ? 5.061 -4.257 -8.482 1.00 93.12 95 ILE A N 1
ATOM 665 C CA . ILE A 1 95 ? 6.304 -3.758 -9.092 1.00 93.12 95 ILE A CA 1
ATOM 666 C C . ILE A 1 95 ? 6.973 -4.860 -9.919 1.00 93.12 95 ILE A C 1
ATOM 668 O O . ILE A 1 95 ? 7.285 -4.646 -11.089 1.00 93.12 95 ILE A O 1
ATOM 672 N N . GLY A 1 96 ? 7.174 -6.037 -9.321 1.00 92.62 96 GLY A N 1
ATOM 673 C CA . GLY A 1 96 ? 7.819 -7.175 -9.968 1.00 92.62 96 GLY A CA 1
ATOM 674 C C . GLY A 1 96 ? 7.048 -7.650 -11.195 1.00 92.62 96 GLY A C 1
ATOM 675 O O . GLY A 1 96 ? 7.647 -7.851 -12.242 1.00 92.62 96 GLY A O 1
ATOM 676 N N . GLY A 1 97 ? 5.721 -7.752 -11.102 1.00 90.62 97 GLY A N 1
ATOM 677 C CA . GLY A 1 97 ? 4.855 -8.119 -12.219 1.00 90.62 97 GLY A CA 1
ATOM 678 C C . GLY A 1 97 ? 4.936 -7.130 -13.378 1.00 90.62 97 GLY A C 1
ATOM 679 O O . GLY A 1 97 ? 5.058 -7.559 -14.519 1.00 90.62 97 GLY A O 1
ATOM 680 N N . THR A 1 98 ? 4.955 -5.823 -13.108 1.00 89.44 98 THR A N 1
ATOM 681 C CA . THR A 1 98 ? 5.099 -4.816 -14.170 1.00 89.44 98 THR A CA 1
ATOM 682 C C . THR A 1 98 ? 6.479 -4.867 -14.820 1.00 89.44 98 THR A C 1
ATOM 684 O O . THR A 1 98 ? 6.571 -4.843 -16.042 1.00 89.44 98 THR A O 1
ATOM 687 N N . VAL A 1 99 ? 7.553 -4.969 -14.029 1.00 89.44 99 VAL A N 1
ATOM 688 C CA . VAL A 1 99 ? 8.930 -5.035 -14.559 1.00 89.44 99 VAL A CA 1
ATOM 689 C C . VAL A 1 99 ? 9.171 -6.321 -15.356 1.00 89.44 99 VAL A C 1
ATOM 691 O O . VAL A 1 99 ? 9.897 -6.298 -16.343 1.00 89.44 99 VAL A O 1
ATOM 694 N N . LEU A 1 100 ? 8.552 -7.432 -14.954 1.00 90.56 100 LEU A N 1
ATOM 695 C CA . LEU A 1 100 ? 8.662 -8.723 -15.638 1.00 90.56 100 LEU A CA 1
ATOM 696 C C . LEU A 1 100 ? 7.653 -8.899 -16.784 1.00 90.56 100 LEU A C 1
ATOM 698 O O . LEU A 1 100 ? 7.670 -9.944 -17.429 1.00 90.56 100 LEU A O 1
ATOM 702 N N . GLY A 1 101 ? 6.753 -7.936 -17.021 1.00 86.69 101 GLY A N 1
ATOM 703 C CA . GLY A 1 101 ? 5.686 -8.077 -18.017 1.00 86.69 101 GLY A CA 1
ATOM 704 C C . GLY A 1 101 ? 4.733 -9.243 -17.720 1.00 86.69 101 GLY A C 1
ATOM 705 O O . GLY A 1 101 ? 4.283 -9.919 -18.639 1.00 86.69 101 GLY A O 1
ATOM 706 N N . ALA A 1 102 ? 4.447 -9.508 -16.440 1.00 90.56 102 ALA A N 1
ATOM 707 C CA . ALA A 1 102 ? 3.610 -10.610 -15.963 1.00 90.56 102 ALA A CA 1
ATOM 708 C C . ALA A 1 102 ? 2.296 -10.089 -15.334 1.00 90.56 102 ALA A C 1
ATOM 710 O O . ALA A 1 102 ? 2.228 -9.926 -14.109 1.00 90.56 102 ALA A O 1
ATOM 711 N N . PRO A 1 103 ? 1.224 -9.864 -16.126 1.00 86.94 103 PRO A N 1
ATOM 712 C CA . PRO A 1 103 ? -0.032 -9.277 -15.646 1.00 86.94 103 PRO A CA 1
ATOM 713 C C . PRO A 1 103 ? -0.678 -10.048 -14.494 1.00 86.94 103 PRO A C 1
ATOM 715 O O . PRO A 1 103 ? -1.142 -9.441 -13.537 1.00 86.94 103 PRO A O 1
ATOM 718 N N . LEU A 1 104 ? -0.618 -11.385 -14.514 1.00 87.75 104 LEU A N 1
ATOM 719 C CA . LEU A 1 104 ? -1.176 -12.218 -13.441 1.00 87.75 104 LEU A CA 1
ATOM 720 C C . LEU A 1 104 ? -0.515 -11.956 -12.078 1.00 87.75 104 LEU A C 1
ATOM 722 O O . LEU A 1 104 ? -1.169 -12.055 -11.040 1.00 87.75 104 LEU A O 1
ATOM 726 N N . LEU A 1 105 ? 0.777 -11.607 -12.064 1.00 91.25 105 LEU A N 1
ATOM 727 C CA . LEU A 1 105 ? 1.479 -11.254 -10.831 1.00 91.25 105 LEU A CA 1
ATOM 728 C C . LEU A 1 105 ? 1.052 -9.865 -10.330 1.00 91.25 105 LEU A C 1
ATOM 730 O O . LEU A 1 105 ? 0.905 -9.665 -9.123 1.00 91.25 105 LEU A O 1
ATOM 734 N N . VAL A 1 106 ? 0.782 -8.936 -11.254 1.00 89.62 106 VAL A N 1
ATOM 735 C CA . VAL A 1 106 ? 0.205 -7.619 -10.942 1.00 89.62 106 VAL A CA 1
ATOM 736 C C . VAL A 1 106 ? -1.209 -7.771 -10.373 1.00 89.62 106 VAL A C 1
ATOM 738 O O . VAL A 1 106 ? -1.515 -7.155 -9.352 1.00 89.62 106 VAL A O 1
ATOM 741 N N . ASP A 1 107 ? -2.035 -8.641 -10.961 1.00 87.38 107 ASP A N 1
ATOM 742 C CA . ASP A 1 107 ? -3.392 -8.946 -10.491 1.00 87.38 107 ASP A CA 1
ATOM 743 C C . ASP A 1 107 ? -3.369 -9.521 -9.066 1.00 87.38 107 ASP A C 1
ATOM 745 O O . ASP A 1 107 ? -4.098 -9.056 -8.184 1.00 87.38 107 ASP A O 1
ATOM 749 N N . ALA A 1 108 ? -2.480 -10.488 -8.809 1.00 93.00 108 ALA A N 1
ATOM 750 C CA . ALA A 1 108 ? -2.286 -11.056 -7.477 1.00 93.00 108 ALA A CA 1
ATOM 751 C C . ALA A 1 108 ? -1.855 -9.983 -6.462 1.00 93.00 108 ALA A C 1
ATOM 753 O O . ALA A 1 108 ? -2.417 -9.901 -5.365 1.00 93.00 108 ALA A O 1
ATOM 754 N N . GLY A 1 109 ? -0.903 -9.123 -6.837 1.00 93.31 109 GLY A N 1
ATOM 755 C CA . GLY A 1 109 ? -0.450 -8.013 -6.002 1.00 93.31 109 GLY A CA 1
ATOM 756 C C . GLY A 1 109 ? -1.560 -7.004 -5.691 1.00 93.31 109 GLY A C 1
ATOM 757 O O . GLY A 1 109 ? -1.742 -6.616 -4.535 1.00 93.31 109 GLY A O 1
ATOM 758 N N . GLY A 1 110 ? -2.366 -6.644 -6.692 1.00 91.31 110 GLY A N 1
ATOM 759 C CA . GLY A 1 110 ? -3.550 -5.801 -6.526 1.00 91.31 110 GLY A CA 1
ATOM 760 C C . GLY A 1 110 ? -4.576 -6.419 -5.573 1.00 91.31 110 GLY A C 1
ATOM 761 O O . GLY A 1 110 ? -5.068 -5.739 -4.670 1.00 91.31 110 GLY A O 1
ATOM 762 N N . ALA A 1 111 ? -4.848 -7.720 -5.699 1.00 92.62 111 ALA A N 1
ATOM 763 C CA . ALA A 1 111 ? -5.749 -8.433 -4.795 1.00 92.62 111 ALA A CA 1
ATOM 764 C C . ALA A 1 111 ? -5.247 -8.417 -3.338 1.00 92.62 111 ALA A C 1
ATOM 766 O O . ALA A 1 111 ? -6.028 -8.157 -2.420 1.00 92.62 111 ALA A O 1
ATOM 767 N N . LEU A 1 112 ? -3.944 -8.617 -3.114 1.00 94.12 112 LEU A N 1
ATOM 768 C CA . LEU A 1 112 ? -3.300 -8.507 -1.796 1.00 94.12 112 LEU A CA 1
ATOM 769 C C . LEU A 1 112 ? -3.460 -7.105 -1.175 1.00 94.12 112 LEU A C 1
ATOM 771 O O . LEU A 1 112 ? -3.764 -6.979 0.019 1.00 94.12 112 LEU A O 1
ATOM 775 N N . LEU A 1 113 ? -3.322 -6.047 -1.979 1.00 92.25 113 LEU A N 1
ATOM 776 C CA . LEU A 1 113 ? -3.561 -4.673 -1.529 1.00 92.25 113 LEU A CA 1
ATOM 777 C C . LEU A 1 113 ? -5.028 -4.468 -1.122 1.00 92.25 113 LEU A C 1
ATOM 779 O O . LEU A 1 113 ? -5.289 -3.958 -0.030 1.00 92.25 113 LEU A O 1
ATOM 783 N N . VAL A 1 114 ? -5.988 -4.942 -1.927 1.00 91.88 114 VAL A N 1
ATOM 784 C CA . VAL A 1 114 ? -7.424 -4.883 -1.587 1.00 91.88 114 VAL A CA 1
ATOM 785 C C . VAL A 1 114 ? -7.720 -5.636 -0.289 1.00 91.88 114 VAL A C 1
ATOM 787 O O . VAL A 1 114 ? -8.416 -5.105 0.580 1.00 91.88 114 VAL A O 1
ATOM 790 N N . VAL A 1 115 ? -7.167 -6.840 -0.111 1.00 93.50 115 VAL A N 1
ATOM 791 C CA . VAL A 1 115 ? -7.308 -7.617 1.133 1.00 93.50 115 VAL A CA 1
ATOM 792 C C . VAL A 1 115 ? -6.810 -6.808 2.327 1.00 93.50 115 VAL A C 1
ATOM 794 O O . VAL A 1 115 ? -7.511 -6.722 3.337 1.00 93.50 115 VAL A O 1
ATOM 797 N N . THR A 1 116 ? -5.658 -6.150 2.196 1.00 93.06 116 THR A N 1
ATOM 798 C CA . THR A 1 116 ? -5.121 -5.288 3.256 1.00 93.06 116 THR A CA 1
ATOM 799 C C . THR A 1 116 ? -6.086 -4.164 3.612 1.00 93.06 116 THR A C 1
ATOM 801 O O . THR A 1 116 ? -6.381 -3.947 4.785 1.00 93.06 116 THR A O 1
ATOM 804 N N . MET A 1 117 ? -6.640 -3.479 2.612 1.00 91.81 117 MET A N 1
ATOM 805 C CA . MET A 1 117 ? -7.607 -2.405 2.843 1.00 91.81 117 MET A CA 1
ATOM 806 C C . MET A 1 117 ? -8.865 -2.902 3.563 1.00 91.81 117 MET A C 1
ATOM 808 O O . MET A 1 117 ? -9.399 -2.213 4.435 1.00 91.81 117 MET A O 1
ATOM 812 N N . MET A 1 118 ? -9.320 -4.119 3.254 1.00 90.31 118 MET A N 1
ATOM 813 C CA . MET A 1 118 ? -10.441 -4.746 3.959 1.00 90.31 118 MET A CA 1
ATOM 814 C C . MET A 1 118 ? -10.100 -5.085 5.414 1.00 90.31 118 MET A C 1
ATOM 816 O O . MET A 1 118 ? -10.954 -4.909 6.289 1.00 90.31 118 MET A O 1
ATOM 820 N N . LEU A 1 119 ? -8.874 -5.541 5.694 1.00 90.50 119 LEU A N 1
ATOM 821 C CA . LEU A 1 119 ? -8.392 -5.743 7.065 1.00 90.50 119 LEU A CA 1
ATOM 822 C C . LEU A 1 119 ? -8.389 -4.420 7.837 1.00 90.50 119 LEU A C 1
ATOM 824 O O . LEU A 1 119 ? -8.982 -4.361 8.915 1.00 90.50 119 LEU A O 1
ATOM 828 N N . MET A 1 120 ? -7.872 -3.351 7.228 1.00 89.00 120 MET A N 1
ATOM 829 C CA . MET A 1 120 ? -7.814 -2.028 7.849 1.00 89.00 120 MET A CA 1
ATOM 830 C C . MET A 1 120 ? -9.212 -1.460 8.159 1.00 89.00 120 MET A C 1
ATOM 832 O O . MET A 1 120 ? -9.473 -0.951 9.254 1.00 89.00 120 MET A O 1
ATOM 836 N N . LEU A 1 121 ? -10.172 -1.612 7.236 1.00 88.06 121 LEU A N 1
ATOM 837 C CA . LEU A 1 121 ? -11.576 -1.240 7.475 1.00 88.06 121 LEU A CA 1
ATOM 838 C C . LEU A 1 121 ? -12.185 -2.008 8.654 1.00 88.06 121 LEU A C 1
ATOM 840 O O . LEU A 1 121 ? -12.910 -1.427 9.470 1.00 88.06 121 LEU A O 1
ATOM 844 N N . ARG A 1 122 ? -11.904 -3.312 8.751 1.00 87.62 122 ARG A N 1
ATOM 845 C CA . ARG A 1 122 ? -12.385 -4.161 9.850 1.00 87.62 122 ARG A CA 1
ATOM 846 C C . ARG A 1 122 ? -11.720 -3.800 11.177 1.00 87.62 122 ARG A C 1
ATOM 848 O O . ARG A 1 122 ? -12.413 -3.798 12.193 1.00 87.62 122 ARG A O 1
ATOM 855 N N . ALA A 1 123 ? -10.430 -3.463 11.163 1.00 85.88 123 ALA A N 1
ATOM 856 C CA . ALA A 1 123 ? -9.660 -3.079 12.344 1.00 85.88 123 ALA A CA 1
ATOM 857 C C . ALA A 1 123 ? -10.173 -1.771 12.968 1.00 85.88 123 ALA A C 1
ATOM 859 O O . ALA A 1 123 ? -10.320 -1.686 14.188 1.00 85.88 123 ALA A O 1
ATOM 860 N N . VAL A 1 124 ? -10.518 -0.773 12.145 1.00 85.75 124 VAL A N 1
ATOM 861 C CA . VAL A 1 124 ? -11.150 0.473 12.622 1.00 85.75 124 VAL A CA 1
ATOM 862 C C . VAL A 1 124 ? -12.597 0.230 13.078 1.00 85.75 124 VAL A C 1
ATOM 864 O O . VAL A 1 124 ? -13.051 0.803 14.072 1.00 85.75 124 VAL A O 1
ATOM 867 N N . GLY A 1 125 ? -13.324 -0.651 12.386 1.00 78.56 125 GLY A N 1
ATOM 868 C CA . GLY A 1 125 ? -14.674 -1.070 12.755 1.00 78.56 125 GLY A CA 1
ATOM 869 C C . GLY A 1 125 ? -15.743 0.028 12.624 1.00 78.56 125 GLY A C 1
ATOM 870 O O . GLY A 1 125 ? -15.562 1.065 11.978 1.00 78.56 125 GLY A O 1
ATOM 871 N N . ARG A 1 126 ? -16.922 -0.218 13.221 1.00 67.62 126 ARG A N 1
ATOM 872 C CA . ARG A 1 126 ? -18.075 0.713 13.173 1.00 67.62 126 ARG A CA 1
ATOM 873 C C . ARG A 1 126 ? -18.037 1.798 14.253 1.00 67.62 126 ARG A C 1
ATOM 875 O O . ARG A 1 126 ? -18.658 2.837 14.069 1.00 67.62 126 ARG A O 1
ATOM 882 N N . ARG A 1 127 ? -17.336 1.559 15.365 1.00 64.25 127 ARG A N 1
ATOM 883 C CA . ARG A 1 127 ? -17.199 2.492 16.495 1.00 64.25 127 ARG A CA 1
ATOM 884 C C . ARG A 1 127 ? -15.777 3.051 16.520 1.00 64.25 127 ARG A C 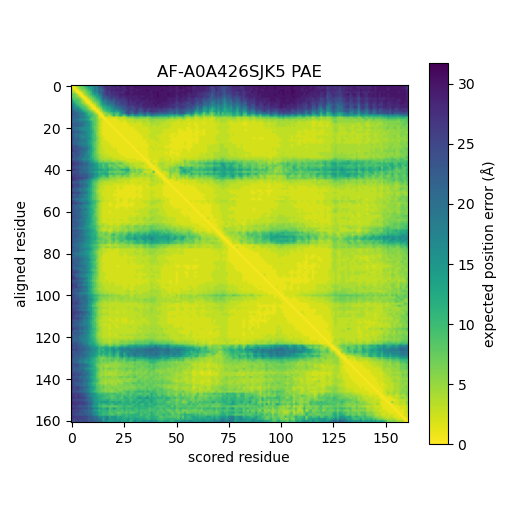1
ATOM 886 O O . ARG A 1 127 ? -14.983 2.647 17.360 1.00 64.25 127 ARG A O 1
ATOM 893 N N . ALA A 1 128 ? -15.449 3.917 15.565 1.00 75.69 128 ALA A N 1
ATOM 894 C CA . ALA A 1 128 ? -14.163 4.612 15.549 1.00 75.69 128 ALA A CA 1
ATOM 895 C C . ALA A 1 128 ? -14.100 5.643 16.690 1.00 75.69 128 ALA A C 1
ATOM 897 O O . ALA A 1 128 ? -15.094 6.307 16.982 1.00 75.69 128 ALA A O 1
ATOM 898 N N . GLY A 1 129 ? -12.943 5.764 17.338 1.00 71.12 129 GLY A N 1
ATOM 899 C CA . GLY A 1 129 ? -12.704 6.626 18.501 1.00 71.12 129 GLY A CA 1
ATOM 900 C C . GLY A 1 129 ? -12.113 7.997 18.161 1.00 71.12 129 GLY A C 1
ATOM 901 O O . GLY A 1 129 ? -11.257 8.471 18.897 1.00 71.12 129 GLY A O 1
ATOM 902 N N . GLY A 1 130 ? -12.523 8.619 17.051 1.00 78.69 130 GLY A N 1
ATOM 903 C CA . GLY A 1 130 ? -11.948 9.880 16.567 1.00 78.69 130 GLY A CA 1
ATOM 904 C C . GLY A 1 130 ? -12.940 10.748 15.783 1.00 78.69 130 GLY A C 1
ATOM 905 O O . GLY A 1 130 ? -14.108 10.378 15.645 1.00 78.69 130 GLY A O 1
ATOM 906 N N . PRO A 1 131 ? -12.503 11.912 15.269 1.00 83.00 131 PRO A N 1
ATOM 907 C CA . PRO A 1 131 ? -13.386 12.853 14.594 1.00 83.00 131 PRO A CA 1
ATOM 908 C C . PRO A 1 131 ? -13.946 12.274 13.285 1.00 83.00 131 PRO A C 1
ATOM 910 O O . PRO A 1 131 ? -13.221 11.693 12.476 1.00 83.00 131 PRO A O 1
ATOM 913 N N . THR A 1 132 ? -15.246 12.475 13.055 1.00 84.25 132 THR A N 1
ATOM 914 C CA . THR A 1 132 ? -16.000 11.878 11.938 1.00 84.25 132 THR A CA 1
ATOM 915 C C . THR A 1 132 ? -15.403 12.202 10.566 1.00 84.25 132 THR A C 1
ATOM 917 O O . THR A 1 132 ? -15.401 11.345 9.686 1.00 84.25 132 THR A O 1
ATOM 920 N N . TRP A 1 133 ? -14.850 13.406 10.374 1.00 86.12 133 TRP A N 1
ATOM 921 C CA . TRP A 1 133 ? -14.233 13.808 9.103 1.00 86.12 133 TRP A CA 1
ATOM 922 C C . TRP A 1 133 ? -12.998 12.960 8.759 1.00 86.12 133 TRP A C 1
ATOM 924 O O . TRP A 1 133 ? -12.849 12.538 7.615 1.00 86.12 133 TRP A O 1
ATOM 934 N N . LEU A 1 134 ? -12.157 12.635 9.748 1.00 86.62 134 LEU A N 1
ATOM 935 C CA . LEU A 1 134 ? -10.955 11.824 9.544 1.00 86.62 134 LEU A CA 1
ATOM 936 C C . LEU A 1 134 ? -11.325 10.383 9.173 1.00 86.62 134 LEU A C 1
ATOM 938 O O . LEU A 1 134 ? -10.682 9.776 8.320 1.00 86.62 134 LEU A O 1
ATOM 942 N N . LEU A 1 135 ? -12.407 9.855 9.754 1.00 85.31 135 LEU A N 1
ATOM 943 C CA . LEU A 1 135 ? -12.955 8.549 9.385 1.00 85.31 135 LEU A CA 1
ATOM 944 C C . LEU A 1 135 ? -13.457 8.527 7.934 1.00 85.31 135 LEU A C 1
ATOM 946 O O . LEU A 1 135 ? -13.244 7.537 7.231 1.00 85.31 135 LEU A O 1
ATOM 950 N N . TRP A 1 136 ? -14.113 9.599 7.481 1.00 86.38 136 TRP A N 1
ATOM 951 C CA . TRP A 1 136 ? -14.543 9.728 6.088 1.00 86.38 136 TRP A CA 1
ATOM 952 C C . TRP A 1 136 ? -13.358 9.816 5.134 1.00 86.38 136 TRP A C 1
ATOM 954 O O . TRP A 1 136 ? -13.353 9.089 4.147 1.00 86.38 136 TRP A O 1
ATOM 964 N N . VAL A 1 137 ? -12.339 10.621 5.449 1.00 87.38 137 VAL A N 1
ATOM 965 C CA . VAL A 1 137 ? -11.109 10.709 4.643 1.00 87.38 137 VAL A CA 1
ATOM 966 C C . VAL A 1 137 ? -10.409 9.352 4.564 1.00 87.38 137 VAL A C 1
ATOM 968 O O . VAL A 1 137 ? -10.072 8.910 3.471 1.00 87.38 137 VAL A O 1
ATOM 971 N N . PHE A 1 138 ? -10.259 8.649 5.690 1.00 87.81 138 PHE A N 1
ATOM 972 C CA . PHE A 1 138 ? -9.677 7.306 5.731 1.00 87.81 138 PHE A CA 1
ATOM 973 C C . PHE A 1 138 ? -10.445 6.324 4.835 1.00 87.81 138 PHE A C 1
ATOM 975 O O . PHE A 1 138 ? -9.858 5.666 3.980 1.00 87.81 138 PHE A O 1
ATOM 982 N N . ARG A 1 139 ? -11.774 6.258 4.974 1.00 89.12 139 ARG A N 1
ATOM 983 C CA . ARG A 1 139 ? -12.613 5.363 4.162 1.00 89.12 139 ARG A CA 1
ATOM 984 C C . ARG A 1 139 ? -12.609 5.743 2.685 1.00 89.12 139 ARG A C 1
ATOM 986 O O . ARG A 1 139 ? -12.534 4.853 1.845 1.00 89.12 139 ARG A O 1
ATOM 993 N N . ALA A 1 140 ? -12.676 7.034 2.373 1.00 87.06 140 ALA A N 1
ATOM 994 C CA . ALA A 1 140 ? -12.623 7.529 1.005 1.00 87.06 140 ALA A CA 1
ATOM 995 C C . ALA A 1 140 ? -11.280 7.188 0.352 1.00 87.06 140 ALA A C 1
ATOM 997 O O . ALA A 1 140 ? -11.276 6.690 -0.766 1.00 87.06 140 ALA A O 1
ATOM 998 N N . ALA A 1 141 ? -10.161 7.365 1.062 1.00 87.06 141 ALA A N 1
ATOM 999 C CA . ALA A 1 141 ? -8.837 6.987 0.576 1.00 87.06 141 ALA A CA 1
ATOM 1000 C C . ALA A 1 141 ? -8.742 5.480 0.284 1.00 87.06 141 ALA A C 1
ATOM 1002 O O . ALA A 1 141 ? -8.244 5.095 -0.775 1.00 87.06 141 ALA A O 1
ATOM 1003 N N . LEU A 1 142 ? -9.270 4.629 1.173 1.00 86.81 142 LEU A N 1
ATOM 1004 C CA . LEU A 1 142 ? -9.316 3.181 0.951 1.00 86.81 142 LEU A CA 1
ATOM 1005 C C . LEU A 1 142 ? -10.170 2.813 -0.267 1.00 86.81 142 LEU A C 1
ATOM 1007 O O . LEU A 1 142 ? -9.718 2.077 -1.137 1.00 86.81 142 LEU A O 1
ATOM 1011 N N . VAL A 1 143 ? -11.389 3.346 -0.363 1.00 86.06 143 VAL A N 1
ATOM 1012 C CA . VAL A 1 143 ? -12.296 3.047 -1.482 1.00 86.06 143 VAL A CA 1
ATOM 1013 C C . VAL A 1 143 ? -11.725 3.558 -2.801 1.00 86.06 143 VAL A C 1
ATOM 1015 O O . VAL A 1 143 ? -11.703 2.815 -3.775 1.00 86.06 143 VAL A O 1
ATOM 1018 N N . LEU A 1 144 ? -11.219 4.790 -2.833 1.00 86.12 144 LEU A N 1
ATOM 1019 C CA . LEU A 1 144 ? -10.632 5.379 -4.033 1.00 86.12 144 LEU A CA 1
ATOM 1020 C C . LEU A 1 144 ? -9.423 4.573 -4.516 1.00 86.12 144 LEU A C 1
ATOM 1022 O O . LEU A 1 144 ? -9.309 4.309 -5.709 1.00 86.12 144 LEU A O 1
ATOM 1026 N N . THR A 1 145 ? -8.560 4.134 -3.596 1.00 85.00 145 THR A N 1
ATOM 1027 C CA . THR A 1 145 ? -7.421 3.273 -3.943 1.00 85.00 145 THR A CA 1
ATOM 1028 C C . THR A 1 145 ? -7.893 1.905 -4.429 1.00 85.00 145 THR A C 1
ATOM 1030 O O . THR A 1 145 ? -7.413 1.409 -5.440 1.00 85.00 145 THR A O 1
ATOM 1033 N N . ALA A 1 146 ? -8.862 1.286 -3.756 1.00 83.56 146 ALA A N 1
ATOM 1034 C CA . ALA A 1 146 ? -9.384 -0.009 -4.178 1.00 83.56 146 ALA A CA 1
ATOM 1035 C C . ALA A 1 146 ? -10.020 0.053 -5.578 1.00 83.56 146 ALA A C 1
ATOM 1037 O O . ALA A 1 146 ? -9.858 -0.873 -6.366 1.00 83.56 146 ALA A O 1
ATOM 1038 N N . LEU A 1 147 ? -10.707 1.152 -5.903 1.00 85.38 147 LEU A N 1
ATOM 1039 C CA . LEU A 1 147 ? -11.317 1.376 -7.216 1.00 85.38 147 LEU A CA 1
ATOM 1040 C C . LEU A 1 147 ? -10.301 1.752 -8.303 1.00 85.38 147 LEU A C 1
ATOM 1042 O O . LEU A 1 147 ? -10.567 1.505 -9.479 1.00 85.38 147 LEU A O 1
ATOM 1046 N N . SER A 1 148 ? -9.144 2.318 -7.945 1.00 81.25 148 SER A N 1
ATOM 1047 C CA . SER A 1 148 ? -8.084 2.609 -8.917 1.00 81.25 148 SER A CA 1
ATOM 1048 C C . SER A 1 148 ? -7.308 1.358 -9.341 1.00 81.25 148 SER A C 1
ATOM 1050 O O . SER A 1 148 ? -6.778 1.325 -10.452 1.00 81.25 148 SER A O 1
ATOM 1052 N N . ILE A 1 149 ? -7.288 0.308 -8.510 1.00 81.69 149 ILE A N 1
ATOM 1053 C CA . ILE A 1 149 ? -6.607 -0.959 -8.818 1.00 81.69 149 ILE A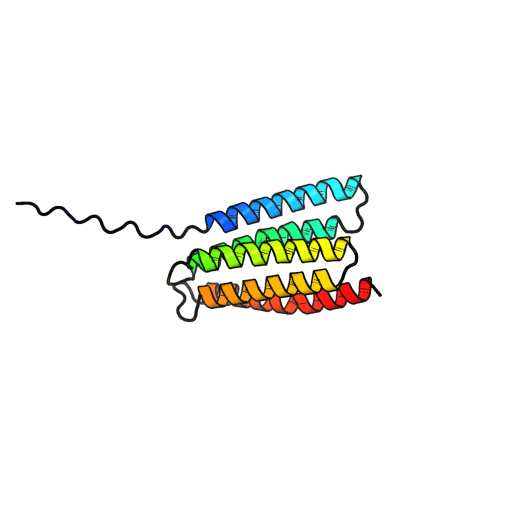 CA 1
ATOM 1054 C C . ILE A 1 149 ? -7.125 -1.579 -10.129 1.00 81.69 149 ILE A C 1
ATOM 1056 O O . ILE A 1 149 ? -6.298 -1.772 -11.016 1.00 81.69 149 ILE A O 1
ATOM 1060 N N . PRO A 1 150 ? -8.439 -1.820 -10.338 1.00 78.25 150 PRO A N 1
ATOM 1061 C CA . PRO A 1 150 ? -8.957 -2.360 -11.598 1.00 78.25 150 PRO A CA 1
ATOM 1062 C C . PRO A 1 150 ? -8.522 -1.578 -12.839 1.00 78.25 150 PRO A C 1
ATOM 1064 O O . PRO A 1 150 ? -8.186 -2.182 -13.853 1.00 78.25 150 PRO A O 1
ATOM 1067 N N . VAL A 1 151 ? -8.481 -0.243 -12.756 1.00 79.38 151 VAL A N 1
ATOM 1068 C CA . VAL A 1 151 ? -8.007 0.609 -13.858 1.00 79.38 151 VAL A CA 1
ATOM 1069 C C . VAL A 1 151 ? -6.539 0.308 -14.160 1.00 79.38 151 VAL A C 1
ATOM 1071 O O . VAL A 1 151 ? -6.175 0.114 -15.317 1.00 79.38 151 VAL A O 1
ATOM 1074 N N . GLY A 1 152 ? -5.704 0.208 -13.123 1.00 72.00 152 GLY A N 1
ATOM 1075 C CA . GLY A 1 152 ? -4.303 -0.189 -13.257 1.00 72.00 152 GLY A CA 1
ATOM 1076 C C . GLY A 1 152 ? -4.122 -1.587 -13.854 1.00 72.00 152 GLY A C 1
ATOM 1077 O O . GLY A 1 152 ? -3.257 -1.762 -14.709 1.00 72.00 152 GLY A O 1
ATOM 1078 N N . LEU A 1 153 ? -4.957 -2.557 -13.465 1.00 75.62 153 LEU A N 1
ATOM 1079 C CA . LEU A 1 153 ? -4.908 -3.925 -1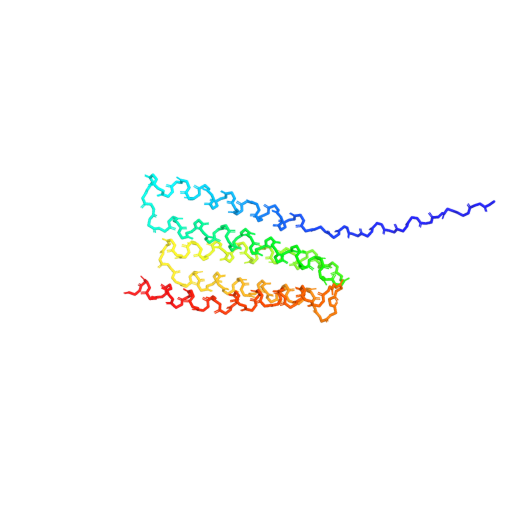3.996 1.00 75.62 153 LEU A CA 1
ATOM 1080 C C . LEU A 1 153 ? -5.261 -3.959 -15.484 1.00 75.62 153 LEU A C 1
ATOM 1082 O O . LEU A 1 153 ? -4.518 -4.529 -16.279 1.00 75.62 153 LEU A O 1
ATOM 1086 N N . VAL A 1 154 ? -6.342 -3.283 -15.886 1.00 80.62 154 VAL A N 1
ATOM 1087 C CA . VAL A 1 154 ? -6.724 -3.177 -17.304 1.00 80.62 154 VAL A CA 1
ATOM 1088 C C . VAL A 1 154 ? -5.584 -2.571 -18.123 1.00 80.62 154 VAL A C 1
ATOM 1090 O O . VAL A 1 154 ? -5.224 -3.113 -19.164 1.00 80.62 154 VAL A O 1
ATOM 1093 N N . LEU A 1 155 ? -4.959 -1.495 -17.638 1.00 75.81 155 LEU A N 1
ATOM 1094 C CA . LEU A 1 155 ? -3.813 -0.879 -18.313 1.00 75.81 155 LEU A CA 1
ATOM 1095 C C . LEU A 1 155 ? -2.589 -1.806 -18.389 1.00 75.81 155 LEU A C 1
ATOM 1097 O O . LEU A 1 155 ? -1.847 -1.739 -19.369 1.00 75.81 155 LEU A O 1
ATOM 1101 N N . ALA A 1 156 ? -2.364 -2.656 -17.384 1.00 74.56 156 ALA A N 1
ATOM 1102 C CA . ALA A 1 156 ? -1.280 -3.636 -17.393 1.00 74.56 156 ALA A CA 1
ATOM 1103 C C . ALA A 1 156 ? -1.514 -4.726 -18.451 1.00 74.56 156 ALA A C 1
ATOM 1105 O O . ALA A 1 156 ? -0.603 -5.029 -19.220 1.00 74.56 156 ALA A O 1
ATOM 1106 N N . HIS A 1 157 ? -2.739 -5.252 -18.549 1.00 74.25 157 HIS A N 1
ATOM 1107 C CA . HIS A 1 157 ? -3.119 -6.215 -19.589 1.00 74.25 157 HIS A CA 1
ATOM 1108 C C . HIS A 1 157 ? -3.013 -5.614 -20.996 1.00 74.25 157 HIS A C 1
ATOM 1110 O O . HIS A 1 157 ? -2.479 -6.259 -21.890 1.00 74.25 157 HIS A O 1
ATOM 1116 N N . LEU A 1 158 ? -3.427 -4.355 -21.183 1.00 79.25 158 LEU A N 1
ATOM 1117 C CA . LEU A 1 158 ? -3.304 -3.658 -22.472 1.00 79.25 158 LEU A CA 1
ATOM 1118 C C . LEU A 1 158 ? -1.853 -3.390 -22.900 1.00 79.25 158 LEU A C 1
ATOM 1120 O O . LEU A 1 158 ? -1.604 -3.221 -24.085 1.00 79.25 158 LEU A O 1
ATOM 1124 N N . ARG A 1 159 ? -0.905 -3.307 -21.959 1.00 73.94 159 ARG A N 1
ATOM 1125 C CA . ARG A 1 159 ? 0.523 -3.107 -22.261 1.00 73.94 159 ARG A CA 1
ATOM 1126 C C . ARG A 1 159 ? 1.247 -4.417 -22.586 1.00 73.94 159 ARG A C 1
ATOM 1128 O O . ARG A 1 159 ? 2.305 -4.377 -23.202 1.00 73.94 159 ARG A O 1
ATOM 1135 N N . ALA A 1 160 ? 0.712 -5.544 -22.119 1.00 72.25 160 ALA A N 1
ATOM 1136 C CA . ALA A 1 160 ? 1.280 -6.873 -22.333 1.00 72.25 160 ALA A CA 1
ATOM 1137 C C . ALA A 1 160 ? 0.743 -7.576 -23.595 1.00 72.25 160 ALA A C 1
ATOM 1139 O O . ALA A 1 160 ? 1.312 -8.590 -23.997 1.00 72.25 160 ALA A O 1
ATOM 1140 N N . ALA A 1 161 ? -0.353 -7.070 -24.171 1.00 66.62 161 ALA A N 1
ATOM 1141 C CA . ALA A 1 161 ? -0.932 -7.516 -25.439 1.00 66.62 161 ALA A CA 1
ATOM 1142 C C . ALA A 1 161 ? -0.249 -6.836 -26.634 1.00 66.62 161 ALA A C 1
ATOM 1144 O O . ALA A 1 161 ? -0.072 -7.528 -27.661 1.00 66.62 161 ALA A O 1
#